Protein AF-A0A495U5F4-F1 (afdb_monomer)

Nearest PDB structures (foldseek):
  2r6a-assembly1_A  TM=2.080E-01  e=2.109E+00  Geobacillus stearothermophilus
  7t22-assembly1_F  TM=2.177E-01  e=7.478E+00  Escherichia coli K-12

Radius of gyration: 26.57 Å; Cα contacts (8 Å, |Δi|>4): 130; chains: 1; bounding box: 63×34×82 Å

Secondary structure (DSSP, 8-state):
-PPB---HHHHH-HHHHHHTHHHHHHHHHHHHTT--HHHHHHHHTTTTTTTB--TTHHHHHHHHHH-HHHHHHHHHHHHHS-IIIIIS-HHHHHHHHHHHHH-TTS-HHHHHHHHHHHHHHTTSS---SSSS------HHHHHHHHHHHT------

Structure (mmCIF, N/CA/C/O backbone):
data_AF-A0A495U5F4-F1
#
_entry.id   AF-A0A495U5F4-F1
#
loop_
_atom_site.group_PDB
_atom_site.id
_atom_site.type_symbol
_atom_site.label_atom_id
_atom_site.label_alt_id
_atom_site.label_comp_id
_atom_site.label_asym_id
_atom_site.label_entity_id
_atom_site.label_seq_id
_atom_site.pdbx_PDB_ins_code
_atom_site.Cartn_x
_atom_site.Cartn_y
_atom_site.Cartn_z
_atom_site.occupancy
_atom_site.B_iso_or_equiv
_atom_site.auth_seq_id
_atom_site.auth_comp_id
_atom_site.auth_asym_id
_atom_site.auth_atom_id
_atom_site.pdbx_PDB_model_num
ATOM 1 N N . MET A 1 1 ? 23.787 18.097 -8.296 1.00 54.66 1 MET A N 1
ATOM 2 C CA . MET A 1 1 ? 24.083 16.652 -8.328 1.00 54.66 1 MET A CA 1
ATOM 3 C C . MET A 1 1 ? 22.894 16.040 -9.029 1.00 54.66 1 MET A C 1
ATOM 5 O O . MET A 1 1 ? 21.794 16.212 -8.522 1.00 54.66 1 MET A O 1
ATOM 9 N N . ASP A 1 2 ? 23.091 15.519 -10.236 1.00 70.88 2 ASP A N 1
ATOM 10 C CA . ASP A 1 2 ? 21.988 14.983 -11.034 1.00 70.88 2 ASP A CA 1
ATOM 11 C C . ASP A 1 2 ? 21.586 13.632 -10.439 1.00 70.88 2 ASP A C 1
ATOM 13 O O . ASP A 1 2 ? 22.451 12.785 -10.199 1.00 70.88 2 ASP A O 1
ATOM 17 N N . LEU A 1 3 ? 20.314 13.478 -10.080 1.00 77.62 3 LEU A N 1
ATOM 18 C CA . LEU A 1 3 ? 19.808 12.221 -9.532 1.00 77.62 3 LEU A CA 1
ATOM 19 C C . LEU A 1 3 ? 19.477 11.304 -10.704 1.00 77.62 3 LEU A C 1
ATOM 21 O O . LEU A 1 3 ? 18.868 11.743 -11.678 1.00 77.62 3 LEU A O 1
ATOM 25 N N . THR A 1 4 ? 19.834 10.026 -10.600 1.00 86.06 4 THR A N 1
ATOM 26 C CA . THR A 1 4 ? 19.375 9.020 -11.561 1.00 86.06 4 THR A CA 1
ATOM 27 C C . THR A 1 4 ? 17.846 9.004 -11.569 1.00 86.06 4 THR A C 1
ATOM 29 O O . THR A 1 4 ? 17.223 9.084 -10.509 1.00 86.06 4 THR A O 1
ATOM 32 N N . ALA A 1 5 ? 17.239 8.928 -12.750 1.00 87.75 5 ALA A N 1
ATOM 33 C CA . ALA A 1 5 ? 15.798 8.803 -12.926 1.00 87.75 5 ALA A CA 1
ATOM 34 C C . ALA A 1 5 ? 15.494 7.471 -13.614 1.00 87.75 5 ALA A C 1
ATOM 36 O O . ALA A 1 5 ? 16.215 7.074 -14.527 1.00 87.75 5 ALA A O 1
ATOM 37 N N . TYR A 1 6 ? 14.448 6.788 -13.152 1.00 92.81 6 TYR A N 1
ATOM 38 C CA . TYR A 1 6 ? 13.883 5.652 -13.873 1.00 92.81 6 TYR A CA 1
ATOM 39 C C . TYR A 1 6 ? 12.834 6.125 -14.862 1.00 92.81 6 TYR A C 1
ATOM 41 O O . TYR A 1 6 ? 12.144 7.120 -14.616 1.00 92.81 6 TYR A O 1
ATOM 49 N N . GLU A 1 7 ? 12.687 5.376 -15.949 1.00 95.06 7 GLU A N 1
ATOM 50 C CA . GLU A 1 7 ? 11.759 5.713 -17.013 1.00 95.06 7 GLU A CA 1
ATOM 51 C C . GLU A 1 7 ? 10.482 4.859 -16.922 1.00 95.06 7 GLU A C 1
ATOM 53 O O . GLU A 1 7 ? 10.553 3.630 -16.832 1.00 95.06 7 GLU A O 1
ATOM 58 N N . PRO A 1 8 ? 9.277 5.461 -16.989 1.00 96.62 8 PRO A N 1
ATOM 59 C CA . PRO A 1 8 ? 8.024 4.713 -16.886 1.00 96.62 8 PRO A CA 1
ATOM 60 C C . PRO A 1 8 ? 7.857 3.606 -17.931 1.00 96.62 8 PRO A C 1
ATOM 62 O O . PRO A 1 8 ? 7.201 2.606 -17.654 1.00 96.62 8 PRO A O 1
ATOM 65 N N . PHE A 1 9 ? 8.441 3.738 -19.125 1.00 96.75 9 PHE A N 1
ATOM 66 C CA . PHE A 1 9 ? 8.307 2.695 -20.145 1.00 96.75 9 PHE A CA 1
ATOM 67 C C . PHE A 1 9 ? 8.978 1.377 -19.719 1.00 96.75 9 PHE A C 1
ATOM 69 O O . PHE A 1 9 ? 8.435 0.316 -20.014 1.00 96.75 9 PHE A O 1
ATOM 76 N N . GLU A 1 10 ? 10.092 1.432 -18.976 1.00 95.88 10 GLU A N 1
ATOM 77 C CA . GLU A 1 10 ? 10.773 0.246 -18.436 1.00 95.88 10 GLU A CA 1
ATOM 78 C C . GLU A 1 10 ? 9.865 -0.471 -17.431 1.00 95.88 10 GLU A C 1
ATOM 80 O O . GLU A 1 10 ? 9.724 -1.691 -17.438 1.00 95.88 10 GLU A O 1
ATOM 85 N N . PHE A 1 11 ? 9.148 0.300 -16.612 1.00 97.19 11 PHE A N 1
ATOM 86 C CA . PHE A 1 11 ? 8.226 -0.235 -15.612 1.00 97.19 11 PHE A CA 1
ATOM 87 C C . PHE A 1 11 ? 6.983 -0.885 -16.224 1.00 97.19 11 PHE A C 1
ATOM 89 O O . PHE A 1 11 ? 6.347 -1.708 -15.565 1.00 97.19 11 PHE A O 1
ATOM 96 N N . ALA A 1 12 ? 6.638 -0.557 -17.471 1.00 97.00 12 ALA A N 1
ATOM 97 C CA . ALA A 1 12 ? 5.555 -1.193 -18.217 1.00 97.00 12 ALA A CA 1
ATOM 98 C C . ALA A 1 12 ? 6.002 -2.457 -18.982 1.00 97.00 12 ALA A C 1
ATOM 100 O O . ALA A 1 12 ? 5.142 -3.207 -19.453 1.00 97.00 12 ALA A O 1
ATOM 101 N N . ASP A 1 13 ? 7.310 -2.706 -19.091 1.00 97.19 13 ASP A N 1
ATOM 102 C CA . ASP A 1 13 ? 7.874 -3.826 -19.840 1.00 97.19 13 ASP A CA 1
ATOM 103 C C . ASP A 1 13 ? 7.940 -5.119 -19.007 1.00 97.19 13 ASP A C 1
ATOM 105 O O . ASP A 1 13 ? 8.433 -5.167 -17.875 1.00 97.19 13 ASP A O 1
ATOM 109 N N . ALA A 1 14 ? 7.428 -6.205 -19.581 1.00 94.81 14 ALA A N 1
ATOM 110 C CA . ALA A 1 14 ? 7.389 -7.505 -18.931 1.00 94.81 14 ALA A CA 1
ATOM 111 C C . ALA A 1 14 ? 8.784 -8.135 -18.801 1.00 94.81 14 ALA A C 1
ATOM 113 O O . ALA A 1 14 ? 9.019 -8.861 -17.834 1.00 94.81 14 ALA A O 1
ATOM 114 N N . GLU A 1 15 ? 9.698 -7.881 -19.743 1.00 96.25 15 GLU A N 1
ATOM 115 C CA . GLU A 1 15 ? 11.064 -8.416 -19.676 1.00 96.25 15 GLU A CA 1
ATOM 116 C C . GLU A 1 15 ? 11.857 -7.734 -18.564 1.00 96.25 15 GLU A C 1
ATOM 118 O O . GLU A 1 15 ? 12.460 -8.413 -17.728 1.00 96.25 15 GLU A O 1
ATOM 123 N N . TYR A 1 16 ? 11.766 -6.405 -18.477 1.00 95.69 16 TYR A N 1
ATOM 124 C CA . TYR A 1 16 ? 12.316 -5.642 -17.360 1.00 95.69 16 TYR A CA 1
ATOM 125 C C . TYR A 1 16 ? 11.798 -6.154 -16.006 1.00 95.69 16 TYR A C 1
ATOM 127 O O . TYR A 1 16 ? 12.577 -6.419 -15.088 1.00 95.69 16 TYR A O 1
ATOM 135 N N . ALA A 1 17 ? 10.489 -6.404 -15.891 1.00 95.94 17 ALA A N 1
ATOM 136 C CA . ALA A 1 17 ? 9.916 -6.952 -14.664 1.00 95.94 17 ALA A CA 1
ATOM 137 C C . ALA A 1 17 ? 10.415 -8.361 -14.319 1.00 95.94 17 ALA A C 1
ATOM 139 O O . ALA A 1 17 ? 10.525 -8.689 -13.141 1.00 95.94 17 ALA A O 1
ATOM 140 N N . GLN A 1 18 ? 10.757 -9.194 -15.304 1.00 93.94 18 GLN A N 1
ATOM 141 C CA . GLN A 1 18 ? 11.369 -10.500 -15.041 1.00 93.94 18 GLN A CA 1
ATOM 142 C C . GLN A 1 18 ? 12.818 -10.382 -14.556 1.00 93.94 18 GLN A C 1
ATOM 144 O O . GLN A 1 18 ? 13.244 -11.172 -13.716 1.00 93.94 18 GLN A O 1
ATOM 149 N N . GLN A 1 19 ? 13.569 -9.395 -15.044 1.00 96.06 19 GLN A N 1
ATOM 150 C CA . GLN A 1 19 ? 14.938 -9.143 -14.584 1.00 96.06 19 GLN A CA 1
ATOM 151 C C . GLN A 1 19 ? 14.956 -8.595 -13.151 1.00 96.06 19 GLN A C 1
ATOM 153 O O . GLN A 1 19 ? 15.744 -9.043 -12.320 1.00 96.06 19 GLN A O 1
ATOM 158 N N . PHE A 1 20 ? 14.035 -7.681 -12.838 1.00 95.56 20 PHE A N 1
ATOM 159 C CA . PHE A 1 20 ? 13.905 -7.037 -11.526 1.00 95.56 20 PHE A CA 1
ATOM 160 C C . PHE A 1 20 ? 12.759 -7.618 -10.692 1.00 95.56 20 PHE A C 1
ATOM 162 O O . PHE A 1 20 ? 12.153 -6.932 -9.863 1.00 95.56 20 PHE A O 1
ATOM 169 N N . HIS A 1 21 ? 12.479 -8.906 -10.887 1.00 95.81 21 HIS A N 1
ATOM 170 C CA . HIS A 1 21 ? 11.328 -9.595 -10.316 1.00 95.81 21 HIS A CA 1
ATOM 171 C C . HIS A 1 21 ? 11.172 -9.433 -8.789 1.00 95.81 21 HIS A C 1
ATOM 173 O O . HIS A 1 21 ? 10.034 -9.251 -8.355 1.00 95.81 21 HIS A O 1
ATOM 179 N N . PRO A 1 22 ? 12.241 -9.374 -7.957 1.00 97.56 22 PRO A N 1
ATOM 180 C CA . PRO A 1 22 ? 12.078 -9.164 -6.518 1.00 97.56 22 PRO A CA 1
ATOM 181 C C . PRO A 1 22 ? 11.461 -7.801 -6.173 1.00 97.56 22 PRO A C 1
ATOM 183 O O . PRO A 1 22 ? 10.650 -7.713 -5.253 1.00 97.56 22 PRO A O 1
ATOM 186 N N . CYS A 1 23 ? 11.794 -6.749 -6.930 1.00 97.50 23 CYS A N 1
ATOM 187 C CA . CYS A 1 23 ? 11.249 -5.404 -6.717 1.00 97.50 23 CYS A CA 1
ATOM 188 C C . CYS A 1 23 ? 9.772 -5.354 -7.124 1.00 97.50 23 CYS A C 1
ATOM 190 O O . CYS A 1 23 ? 8.935 -4.823 -6.397 1.00 97.50 23 CYS A O 1
ATOM 192 N N . PHE A 1 24 ? 9.418 -5.973 -8.253 1.00 98.12 24 PHE A N 1
ATOM 193 C CA . PHE A 1 24 ? 8.024 -6.053 -8.696 1.00 98.12 24 PHE A CA 1
ATOM 194 C C . PHE A 1 24 ? 7.165 -6.943 -7.789 1.00 98.12 24 PHE A C 1
ATOM 196 O O . PHE A 1 24 ? 6.013 -6.606 -7.522 1.00 98.12 24 PHE A O 1
ATOM 203 N N . ASP A 1 25 ? 7.709 -8.041 -7.264 1.00 98.00 25 ASP A N 1
ATOM 204 C CA . ASP A 1 25 ? 7.013 -8.886 -6.291 1.00 98.00 25 ASP A CA 1
ATOM 205 C C . ASP A 1 25 ? 6.785 -8.124 -4.968 1.00 98.00 25 ASP A C 1
ATOM 207 O O . ASP A 1 25 ? 5.676 -8.144 -4.426 1.00 98.00 25 ASP A O 1
ATOM 211 N N . ALA A 1 26 ? 7.779 -7.365 -4.485 1.00 98.12 26 ALA A N 1
ATOM 212 C CA . ALA A 1 26 ? 7.623 -6.490 -3.319 1.00 98.12 26 ALA A CA 1
ATOM 213 C C . ALA A 1 26 ? 6.583 -5.382 -3.559 1.00 98.12 26 ALA A C 1
ATOM 215 O O . ALA A 1 26 ? 5.742 -5.112 -2.697 1.00 98.12 26 ALA A O 1
ATOM 216 N N . TYR A 1 27 ? 6.589 -4.783 -4.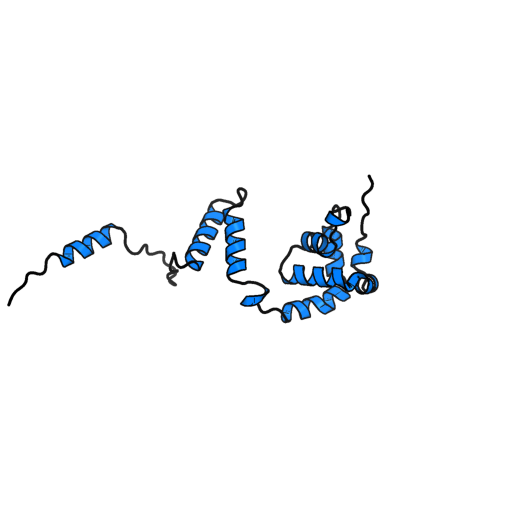750 1.00 98.31 27 TYR A N 1
ATOM 217 C CA . TYR A 1 27 ? 5.591 -3.804 -5.167 1.00 98.31 27 TYR A CA 1
ATOM 218 C C . TYR A 1 27 ? 4.174 -4.388 -5.118 1.00 98.31 27 TYR A C 1
ATOM 220 O O . TYR A 1 27 ? 3.283 -3.787 -4.513 1.00 98.31 27 TYR A O 1
ATOM 228 N N . ILE A 1 28 ? 3.966 -5.581 -5.687 1.00 98.06 28 ILE A N 1
ATOM 229 C CA . ILE A 1 28 ? 2.680 -6.294 -5.648 1.00 98.06 28 ILE A CA 1
ATOM 230 C C . ILE A 1 28 ? 2.234 -6.515 -4.201 1.00 98.06 28 ILE A C 1
ATOM 232 O O . ILE A 1 28 ? 1.090 -6.216 -3.868 1.00 98.06 28 ILE A O 1
ATOM 236 N N . GLU A 1 29 ? 3.122 -6.980 -3.325 1.00 97.38 29 GLU A N 1
ATOM 237 C CA . GLU A 1 29 ? 2.810 -7.216 -1.911 1.00 97.38 29 GLU A CA 1
ATOM 238 C C . GLU A 1 29 ? 2.372 -5.940 -1.177 1.00 97.38 29 GLU A C 1
ATOM 240 O O . GLU A 1 29 ? 1.385 -5.945 -0.435 1.00 97.38 29 GLU A O 1
ATOM 245 N N . LEU A 1 30 ? 3.061 -4.819 -1.401 1.00 97.31 30 LEU A N 1
ATOM 246 C CA . LEU A 1 30 ? 2.680 -3.525 -0.826 1.00 97.31 30 LEU A CA 1
ATOM 247 C C . LEU A 1 30 ? 1.327 -3.046 -1.363 1.00 97.31 30 LEU A C 1
ATOM 249 O O . LEU A 1 30 ? 0.484 -2.561 -0.601 1.00 97.31 30 LEU A O 1
ATOM 253 N N . ARG A 1 31 ? 1.086 -3.235 -2.660 1.00 96.88 31 ARG A N 1
ATOM 254 C CA . ARG A 1 31 ? -0.174 -2.877 -3.315 1.00 96.88 31 ARG A CA 1
ATOM 255 C C . ARG A 1 31 ? -1.346 -3.726 -2.844 1.00 96.88 31 ARG A C 1
ATOM 257 O O . ARG A 1 31 ? -2.406 -3.169 -2.571 1.00 96.88 31 ARG A O 1
ATOM 264 N N . VAL A 1 32 ? -1.156 -5.031 -2.669 1.00 95.69 32 VAL A N 1
ATOM 265 C CA . VAL A 1 32 ? -2.154 -5.946 -2.089 1.00 95.69 32 VAL A CA 1
ATOM 266 C C . VAL A 1 32 ? -2.495 -5.536 -0.657 1.00 95.69 32 VAL A C 1
ATOM 268 O O . VAL A 1 32 ? -3.654 -5.568 -0.255 1.00 95.69 32 VAL A O 1
ATOM 271 N N . LYS A 1 33 ? -1.511 -5.039 0.100 1.00 91.94 33 LYS A N 1
ATOM 272 C CA . LYS A 1 33 ? -1.738 -4.451 1.427 1.00 91.94 33 LYS A CA 1
ATOM 273 C C . LYS A 1 33 ? -2.425 -3.081 1.377 1.00 91.94 33 LYS A C 1
ATOM 275 O O . LYS A 1 33 ? -2.665 -2.520 2.444 1.00 91.94 33 LYS A O 1
ATOM 280 N N . GLY A 1 34 ? -2.745 -2.534 0.207 1.00 90.94 34 GLY A N 1
ATOM 281 C CA . GLY A 1 34 ? -3.443 -1.258 0.048 1.00 90.94 34 GLY A CA 1
ATOM 282 C C . GLY A 1 34 ? -2.544 -0.023 0.131 1.00 90.94 34 GLY A C 1
ATOM 283 O O . GLY A 1 34 ? -3.048 1.072 0.374 1.00 90.94 34 GLY A O 1
ATOM 284 N N . MET A 1 35 ? -1.225 -0.167 -0.028 1.00 94.94 35 MET A N 1
ATOM 285 C CA . MET A 1 35 ? -0.325 0.987 -0.106 1.00 94.94 35 MET A CA 1
ATOM 286 C C . MET A 1 35 ? -0.588 1.797 -1.395 1.00 94.94 35 MET A C 1
ATOM 288 O O . MET A 1 35 ? -0.804 1.190 -2.449 1.00 94.94 35 MET A O 1
ATOM 292 N N . PRO A 1 36 ? -0.565 3.147 -1.345 1.00 95.44 36 PRO A N 1
ATOM 293 C CA . PRO A 1 36 ? -0.611 3.993 -2.539 1.00 95.44 36 PRO A CA 1
ATOM 294 C C . PRO A 1 36 ? 0.497 3.657 -3.541 1.00 95.44 36 PRO A C 1
ATOM 296 O O . PRO A 1 36 ? 1.564 3.182 -3.156 1.00 95.44 36 PRO A O 1
ATOM 299 N N . ARG A 1 37 ? 0.237 3.873 -4.834 1.00 95.62 37 ARG A N 1
ATOM 300 C CA . ARG A 1 37 ? 1.101 3.382 -5.923 1.00 95.62 37 ARG A CA 1
ATOM 301 C C . ARG A 1 37 ? 2.500 3.977 -5.888 1.00 95.62 37 ARG A C 1
ATOM 303 O O . ARG A 1 37 ? 3.474 3.244 -5.994 1.00 95.62 37 ARG A O 1
ATOM 310 N N . ASP A 1 38 ? 2.551 5.292 -5.757 1.00 96.62 38 ASP A N 1
ATOM 311 C CA . ASP A 1 38 ? 3.755 6.101 -5.638 1.00 96.62 38 ASP A CA 1
ATOM 312 C C . ASP A 1 38 ? 4.594 5.631 -4.447 1.00 96.62 38 ASP A C 1
ATOM 314 O O . ASP A 1 38 ? 5.758 5.278 -4.617 1.00 96.62 38 ASP A O 1
ATOM 318 N N . LEU A 1 39 ? 3.980 5.498 -3.268 1.00 97.75 39 LEU A N 1
ATOM 319 C CA . LEU A 1 39 ? 4.669 5.015 -2.070 1.00 97.75 39 LEU A CA 1
ATOM 320 C C . LEU A 1 39 ? 5.148 3.566 -2.216 1.00 97.75 39 LEU A C 1
ATOM 322 O O . LEU A 1 39 ? 6.257 3.244 -1.802 1.00 97.75 39 LEU A O 1
ATOM 326 N N . ALA A 1 40 ? 4.343 2.701 -2.837 1.00 98.19 40 ALA A N 1
ATOM 327 C CA . ALA A 1 40 ? 4.710 1.311 -3.072 1.00 98.19 40 ALA A CA 1
ATOM 328 C C . ALA A 1 40 ? 5.903 1.187 -4.028 1.00 98.19 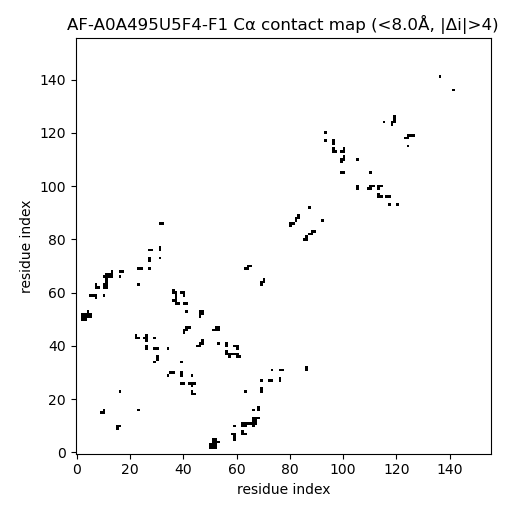40 ALA A C 1
ATOM 330 O O . ALA A 1 40 ? 6.765 0.347 -3.791 1.00 98.19 40 ALA A O 1
ATOM 331 N N . VAL A 1 41 ? 5.983 2.010 -5.083 1.00 97.75 41 VAL A N 1
ATOM 332 C CA . VAL A 1 41 ? 7.163 2.042 -5.964 1.00 97.75 41 VAL A CA 1
ATOM 333 C C . VAL A 1 41 ? 8.381 2.566 -5.216 1.00 97.75 41 VAL A C 1
ATOM 335 O O . VAL A 1 41 ? 9.439 1.947 -5.286 1.00 97.75 41 VAL A O 1
ATOM 338 N N . ILE A 1 42 ? 8.232 3.676 -4.488 1.00 97.81 42 ILE A N 1
ATOM 339 C CA . ILE A 1 42 ? 9.328 4.283 -3.724 1.00 97.81 42 ILE A CA 1
ATOM 340 C C . ILE A 1 42 ? 9.955 3.265 -2.770 1.00 97.81 42 ILE A C 1
ATOM 342 O O . ILE A 1 42 ? 11.180 3.161 -2.713 1.00 97.81 42 ILE A O 1
ATOM 346 N N . GLU A 1 43 ? 9.118 2.513 -2.056 1.00 98.00 43 GLU A N 1
ATOM 347 C CA . GLU A 1 43 ? 9.557 1.519 -1.081 1.00 98.00 43 GLU A CA 1
ATOM 348 C C . GLU A 1 43 ? 10.113 0.259 -1.758 1.00 98.00 43 GLU A C 1
ATOM 350 O O . GLU A 1 43 ? 11.227 -0.158 -1.456 1.00 98.00 43 GLU A O 1
ATOM 355 N N . ALA A 1 44 ? 9.382 -0.334 -2.710 1.00 97.88 44 ALA A N 1
ATOM 356 C CA . ALA A 1 44 ? 9.768 -1.606 -3.327 1.00 97.88 44 ALA A CA 1
ATOM 357 C C . ALA A 1 44 ? 11.052 -1.524 -4.164 1.00 97.88 44 ALA A C 1
ATOM 359 O O . ALA A 1 44 ? 11.789 -2.504 -4.247 1.00 97.88 44 ALA A O 1
ATOM 360 N N . PHE A 1 45 ? 11.314 -0.368 -4.778 1.00 96.81 45 PHE A N 1
ATOM 361 C CA . PHE A 1 45 ? 12.529 -0.100 -5.556 1.00 96.81 45 PHE A CA 1
ATOM 362 C C . PHE A 1 45 ? 13.560 0.711 -4.760 1.00 96.81 45 PHE A C 1
ATOM 364 O O . PHE A 1 45 ? 14.591 1.103 -5.303 1.00 96.81 45 PHE A O 1
ATOM 371 N N . GLU A 1 46 ? 13.284 0.978 -3.479 1.00 96.31 46 GLU A N 1
ATOM 372 C CA . GLU A 1 46 ? 14.170 1.674 -2.544 1.00 96.31 46 GLU A CA 1
ATOM 373 C C . GLU A 1 46 ? 14.706 3.015 -3.083 1.00 96.31 46 GLU A C 1
ATOM 375 O O . GLU A 1 46 ? 15.865 3.383 -2.855 1.00 96.31 46 GLU A O 1
ATOM 380 N N . LEU A 1 47 ? 13.854 3.771 -3.789 1.00 95.62 47 LEU A N 1
ATOM 381 C CA . LEU A 1 47 ? 14.254 4.957 -4.557 1.00 95.62 47 LEU A CA 1
ATOM 382 C C . LEU A 1 47 ? 14.984 5.995 -3.692 1.00 95.62 47 LEU A C 1
ATOM 384 O O . LEU A 1 47 ? 15.975 6.583 -4.121 1.00 95.62 47 LEU A O 1
ATOM 388 N N . ILE A 1 48 ? 14.556 6.168 -2.437 1.00 95.31 48 ILE A N 1
ATOM 389 C CA . ILE A 1 48 ? 15.208 7.075 -1.479 1.00 95.31 48 ILE A CA 1
ATOM 390 C C . ILE A 1 48 ? 16.616 6.580 -1.120 1.00 95.31 48 ILE A C 1
ATOM 392 O O . ILE A 1 48 ? 17.575 7.352 -1.171 1.00 95.31 48 ILE A O 1
ATOM 396 N N . ARG A 1 49 ? 16.760 5.292 -0.774 1.00 95.38 49 ARG A N 1
ATOM 397 C CA . ARG A 1 49 ? 18.046 4.688 -0.382 1.00 95.38 49 ARG A CA 1
ATOM 398 C C . ARG A 1 49 ? 19.057 4.760 -1.525 1.00 95.38 49 ARG A C 1
ATOM 400 O O . ARG A 1 49 ? 20.237 5.018 -1.290 1.00 95.38 49 ARG A O 1
ATOM 407 N N . LEU A 1 50 ? 18.578 4.552 -2.749 1.00 94.31 50 LEU A N 1
ATOM 408 C CA . LEU A 1 50 ? 19.372 4.566 -3.973 1.00 94.31 50 LEU A CA 1
ATOM 409 C C . LEU A 1 50 ? 19.583 5.967 -4.559 1.00 94.31 50 LEU A C 1
ATOM 411 O O . LEU A 1 50 ? 20.274 6.095 -5.566 1.00 94.31 50 LEU A O 1
ATOM 415 N N . LYS A 1 51 ? 19.053 7.019 -3.919 1.00 95.06 51 LYS A N 1
ATOM 416 C CA . LYS A 1 51 ? 19.144 8.410 -4.396 1.00 95.06 51 LYS A CA 1
ATOM 417 C C . LYS A 1 51 ? 18.604 8.570 -5.825 1.00 95.06 51 LYS A C 1
ATOM 419 O O . LYS A 1 51 ? 19.161 9.319 -6.626 1.00 95.06 51 LYS A O 1
ATOM 424 N N . VAL A 1 52 ? 17.522 7.865 -6.136 1.00 94.88 52 VAL A N 1
ATOM 425 C CA . VAL A 1 52 ? 16.773 8.019 -7.384 1.00 94.88 52 VAL A CA 1
ATOM 426 C C . VAL A 1 52 ? 15.802 9.187 -7.229 1.00 94.88 52 VAL A C 1
ATOM 428 O O . VAL A 1 52 ? 15.255 9.431 -6.151 1.00 94.88 52 VAL A O 1
ATOM 431 N N . SER A 1 53 ? 15.607 9.942 -8.304 1.00 94.50 53 SER A N 1
ATOM 432 C CA . SER A 1 53 ? 14.655 11.046 -8.326 1.00 94.50 53 SER A CA 1
ATOM 433 C C . SER A 1 53 ? 13.224 10.549 -8.093 1.00 94.50 53 SER A C 1
ATOM 435 O O . SER A 1 53 ? 12.786 9.593 -8.722 1.00 94.50 53 SER A O 1
ATOM 437 N N . LEU A 1 54 ? 12.473 11.229 -7.220 1.00 96.12 54 LEU A N 1
ATOM 438 C CA . LEU A 1 54 ? 11.082 10.874 -6.895 1.00 96.12 54 LEU A CA 1
ATOM 439 C C . LEU A 1 54 ? 10.047 11.637 -7.736 1.00 96.12 54 LEU A C 1
ATOM 441 O O . LEU A 1 54 ? 8.848 11.458 -7.542 1.00 96.12 54 LEU A O 1
ATOM 445 N N . HIS A 1 55 ? 10.501 12.519 -8.632 1.00 95.50 55 HIS A N 1
ATOM 446 C CA . HIS A 1 55 ? 9.641 13.456 -9.363 1.00 95.50 55 HIS A CA 1
ATOM 447 C C . HIS A 1 55 ? 8.546 12.775 -10.196 1.00 95.50 55 HIS A C 1
ATOM 449 O O . HIS A 1 55 ? 7.488 13.368 -10.371 1.00 95.50 55 HIS A O 1
ATOM 455 N N . ASN A 1 56 ? 8.801 11.554 -10.675 1.00 95.94 56 ASN A N 1
ATOM 456 C CA . ASN A 1 56 ? 7.902 10.773 -11.520 1.00 95.94 56 ASN A CA 1
ATOM 457 C C . ASN A 1 56 ? 7.416 9.469 -10.850 1.00 95.94 56 ASN A C 1
ATOM 459 O O . ASN A 1 56 ? 7.030 8.515 -11.527 1.00 95.94 56 ASN A O 1
ATOM 463 N N . ALA A 1 57 ? 7.462 9.379 -9.514 1.00 96.69 57 ALA A N 1
ATOM 464 C CA . ALA A 1 57 ? 7.088 8.158 -8.788 1.00 96.69 57 ALA A CA 1
ATOM 465 C C . ALA A 1 57 ? 5.632 7.723 -9.049 1.00 96.69 57 ALA A C 1
ATOM 467 O O . ALA A 1 57 ? 5.312 6.531 -9.024 1.00 96.69 57 ALA A O 1
ATOM 468 N N . GLU A 1 58 ? 4.748 8.683 -9.324 1.00 96.38 58 GLU A N 1
ATOM 469 C CA . GLU A 1 58 ? 3.348 8.426 -9.654 1.00 96.38 58 GLU A CA 1
ATOM 470 C C . GLU A 1 58 ? 3.214 7.734 -11.019 1.00 96.38 58 GLU A C 1
ATOM 472 O O . GLU A 1 58 ? 2.518 6.722 -11.143 1.00 96.38 58 GLU A O 1
ATOM 477 N N . GLU A 1 59 ? 3.940 8.223 -12.024 1.00 97.81 59 GLU A N 1
ATOM 478 C CA . GLU A 1 59 ? 4.014 7.662 -13.369 1.00 97.81 59 GLU A CA 1
ATOM 479 C C . GLU A 1 59 ? 4.648 6.270 -13.365 1.00 97.81 59 GLU A C 1
ATOM 481 O O . GLU A 1 59 ? 4.106 5.360 -13.996 1.00 97.81 59 GLU A O 1
ATOM 486 N N . LEU A 1 60 ? 5.729 6.072 -12.602 1.00 97.88 60 LEU A N 1
ATOM 487 C CA . LEU A 1 60 ? 6.341 4.753 -12.400 1.00 97.88 60 LEU A CA 1
ATOM 488 C C . LEU A 1 60 ? 5.329 3.765 -11.802 1.00 97.88 60 LEU A C 1
ATOM 490 O O . LEU A 1 60 ? 5.192 2.636 -12.275 1.00 97.88 60 LEU A O 1
ATOM 494 N N . GLY A 1 61 ? 4.560 4.199 -10.798 1.00 97.44 61 GLY A N 1
ATOM 495 C CA . GLY A 1 61 ? 3.513 3.384 -10.183 1.00 97.44 61 GLY A CA 1
ATOM 496 C C . GLY A 1 61 ? 2.373 3.037 -11.137 1.00 97.44 61 GLY A C 1
ATOM 497 O O . GLY A 1 61 ? 1.883 1.909 -11.117 1.00 97.44 61 GLY A O 1
ATOM 498 N N . ARG A 1 62 ? 1.953 3.969 -11.998 1.00 97.69 62 ARG A N 1
ATOM 499 C CA . ARG A 1 62 ? 0.956 3.691 -13.046 1.00 97.69 62 ARG A CA 1
ATOM 500 C C . ARG A 1 62 ? 1.493 2.729 -14.102 1.00 97.69 62 ARG A C 1
ATOM 502 O O . ARG A 1 62 ? 0.764 1.839 -14.533 1.00 97.69 62 ARG A O 1
ATOM 509 N N . ALA A 1 63 ? 2.750 2.887 -14.505 1.00 97.88 63 ALA A N 1
ATOM 510 C CA . ALA A 1 63 ? 3.390 1.996 -15.462 1.00 97.88 63 ALA A CA 1
ATOM 511 C C . ALA A 1 63 ? 3.517 0.566 -14.918 1.00 97.88 63 ALA A C 1
ATOM 513 O O . ALA A 1 63 ? 3.146 -0.378 -15.616 1.00 97.88 63 ALA A O 1
ATOM 514 N N . ALA A 1 64 ? 3.923 0.412 -13.653 1.00 97.69 64 ALA A N 1
ATOM 515 C CA . ALA A 1 64 ? 3.972 -0.885 -12.982 1.00 97.69 64 ALA A CA 1
ATOM 516 C C . ALA A 1 64 ? 2.598 -1.577 -12.952 1.00 97.69 64 ALA A C 1
ATOM 518 O O . ALA A 1 64 ? 2.509 -2.770 -13.225 1.00 97.69 64 ALA A O 1
ATOM 519 N N . ASP A 1 65 ? 1.509 -0.840 -12.707 1.00 96.69 65 ASP A N 1
ATOM 520 C CA . ASP A 1 65 ? 0.144 -1.389 -12.783 1.00 96.69 65 ASP A CA 1
ATOM 521 C C . ASP A 1 65 ? -0.252 -1.846 -14.188 1.00 96.69 65 ASP A C 1
ATOM 523 O O . ASP A 1 65 ? -1.066 -2.758 -14.351 1.00 96.69 65 ASP A O 1
ATOM 527 N N . CYS A 1 66 ? 0.305 -1.211 -15.218 1.00 96.38 66 CYS A N 1
ATOM 528 C CA . CYS A 1 66 ? 0.080 -1.592 -16.604 1.00 96.38 66 CYS A CA 1
ATOM 529 C C . CYS A 1 66 ? 0.895 -2.821 -17.028 1.00 96.38 66 CYS A C 1
ATOM 531 O O . CYS A 1 66 ? 0.499 -3.470 -18.004 1.00 96.38 66 CYS A O 1
ATOM 533 N N . ASN A 1 67 ? 1.953 -3.161 -16.287 1.00 97.94 67 ASN A N 1
ATOM 534 C CA . ASN A 1 67 ? 2.889 -4.227 -16.612 1.00 97.94 67 ASN A CA 1
ATOM 535 C C . ASN A 1 67 ? 2.206 -5.613 -16.656 1.00 97.94 67 ASN A C 1
ATOM 537 O O . ASN A 1 67 ? 1.547 -6.010 -15.684 1.00 97.94 67 ASN A O 1
ATOM 541 N N . PRO A 1 68 ? 2.374 -6.398 -17.740 1.00 97.31 68 PRO A N 1
ATOM 542 C CA . PRO A 1 68 ? 1.807 -7.744 -17.844 1.00 97.31 68 PRO A CA 1
ATOM 543 C C . PRO A 1 68 ? 2.223 -8.691 -16.709 1.00 97.31 68 PRO A C 1
ATOM 545 O O . PRO A 1 68 ? 1.396 -9.473 -16.235 1.00 97.31 68 PRO A O 1
ATOM 548 N N . TYR A 1 69 ? 3.472 -8.602 -16.238 1.00 96.94 69 TYR A N 1
ATOM 549 C CA . TYR A 1 69 ? 3.983 -9.396 -15.118 1.00 96.94 69 TYR A CA 1
ATOM 550 C C . TYR A 1 69 ? 3.191 -9.121 -13.835 1.00 96.94 69 TYR A C 1
ATOM 552 O O . TYR A 1 69 ? 2.756 -10.053 -13.153 1.00 96.94 69 TYR A O 1
ATOM 560 N N . VAL A 1 70 ? 2.966 -7.839 -13.532 1.00 97.31 70 VAL A N 1
ATOM 561 C CA . VAL A 1 70 ? 2.244 -7.393 -12.335 1.00 97.31 70 VAL A CA 1
ATOM 562 C C . VAL A 1 70 ? 0.785 -7.811 -12.417 1.00 97.31 70 VAL A C 1
ATOM 564 O O . VAL A 1 70 ? 0.293 -8.476 -11.507 1.00 97.31 70 VAL A O 1
ATOM 567 N N . LYS A 1 71 ? 0.109 -7.522 -13.536 1.00 96.31 71 LYS A N 1
ATOM 568 C CA . LYS A 1 71 ? -1.301 -7.889 -13.749 1.00 96.31 71 LYS A CA 1
ATOM 569 C C . LYS A 1 71 ? -1.553 -9.383 -13.575 1.00 96.31 71 LYS A C 1
ATOM 571 O O . LYS A 1 71 ? -2.504 -9.773 -12.904 1.00 96.31 71 LYS A O 1
ATOM 576 N N . ALA A 1 72 ? -0.694 -10.226 -14.148 1.00 95.19 72 ALA A N 1
ATOM 577 C CA . ALA A 1 72 ? -0.861 -11.678 -14.099 1.00 95.19 72 ALA A CA 1
ATOM 578 C C . ALA A 1 72 ? -0.713 -12.267 -12.683 1.00 95.19 72 ALA A C 1
ATOM 580 O O . ALA A 1 72 ? -1.188 -13.379 -12.420 1.00 95.19 72 ALA A O 1
ATOM 581 N N . ARG A 1 73 ? -0.029 -11.553 -11.782 1.00 95.75 73 ARG A N 1
ATOM 582 C CA . ARG A 1 73 ? 0.288 -12.012 -10.424 1.00 95.75 73 ARG A CA 1
ATOM 583 C C . ARG A 1 73 ? -0.557 -11.343 -9.351 1.00 95.75 73 ARG A C 1
ATOM 585 O O . ARG A 1 73 ? -0.899 -12.014 -8.384 1.00 95.75 73 ARG A O 1
ATOM 592 N N . PHE A 1 74 ? -0.919 -10.075 -9.526 1.00 95.81 74 PHE A N 1
ATOM 593 C CA . PHE A 1 74 ? -1.591 -9.270 -8.510 1.00 95.81 74 PHE A CA 1
ATOM 594 C C . PHE A 1 74 ? -2.844 -9.952 -7.951 1.00 95.81 74 PHE A C 1
ATOM 596 O O . PHE A 1 74 ? -2.923 -10.185 -6.749 1.00 95.81 74 PHE A O 1
ATOM 603 N N . GLU A 1 75 ? -3.765 -10.371 -8.822 1.00 92.19 75 GLU A N 1
ATOM 604 C CA . GLU A 1 75 ? -5.006 -11.044 -8.410 1.00 92.19 75 GLU A CA 1
ATOM 605 C C . GLU A 1 75 ? -4.746 -12.368 -7.683 1.00 92.19 75 GLU A C 1
ATOM 607 O O . GLU A 1 75 ? -5.433 -12.703 -6.722 1.00 92.19 75 GLU A O 1
ATOM 612 N N . LYS A 1 76 ? -3.713 -13.116 -8.094 1.00 94.31 76 LYS A N 1
ATOM 613 C CA . LYS A 1 76 ? -3.342 -14.377 -7.436 1.00 94.31 76 LYS A CA 1
ATOM 614 C C . LYS A 1 76 ? -2.810 -14.130 -6.030 1.00 94.31 76 LYS A C 1
ATOM 616 O O . LYS A 1 76 ? -3.181 -14.845 -5.105 1.00 94.31 76 LYS A O 1
ATOM 621 N N . VAL A 1 77 ? -1.949 -13.123 -5.875 1.00 94.25 77 VAL A N 1
ATOM 622 C CA . VAL A 1 77 ? -1.400 -12.745 -4.570 1.00 94.25 77 VAL A CA 1
ATOM 623 C C . VAL A 1 77 ? -2.511 -12.209 -3.676 1.00 94.25 77 VAL A C 1
ATOM 625 O O . VAL A 1 77 ? -2.594 -12.626 -2.528 1.00 94.25 77 VAL A O 1
ATOM 628 N N . LEU A 1 78 ? -3.397 -11.355 -4.198 1.00 92.44 78 LEU A N 1
ATOM 629 C CA . LEU A 1 78 ? -4.543 -10.823 -3.462 1.00 92.44 78 LEU A CA 1
ATOM 630 C C . LEU A 1 78 ? -5.466 -11.942 -2.966 1.00 92.44 78 LEU A C 1
ATOM 632 O O . LEU A 1 78 ? -5.785 -11.985 -1.781 1.00 92.44 78 LEU A O 1
ATOM 636 N N . ALA A 1 79 ? -5.841 -12.872 -3.848 1.00 91.19 79 ALA A N 1
ATOM 637 C CA . ALA A 1 79 ? -6.705 -14.001 -3.508 1.00 91.19 79 ALA A CA 1
ATOM 638 C C . ALA A 1 79 ? -6.071 -14.969 -2.494 1.00 91.19 79 ALA A C 1
ATOM 640 O O . ALA A 1 79 ? -6.789 -15.659 -1.775 1.00 91.19 79 ALA A O 1
ATOM 641 N N . ALA A 1 80 ? -4.739 -15.024 -2.422 1.00 93.12 80 ALA A N 1
ATOM 642 C CA . ALA A 1 80 ? -4.023 -15.859 -1.464 1.00 93.12 80 ALA A CA 1
ATOM 643 C C . ALA A 1 80 ? -3.965 -15.262 -0.045 1.00 93.12 80 ALA A C 1
ATOM 645 O O . ALA A 1 80 ? -3.603 -15.980 0.885 1.00 93.12 80 ALA A O 1
ATOM 646 N N . LYS A 1 81 ? -4.288 -13.973 0.144 1.00 89.31 81 LYS A N 1
ATOM 647 C CA . LYS A 1 81 ? -4.259 -13.328 1.465 1.00 89.31 81 LYS A CA 1
ATOM 648 C C . LYS A 1 81 ? -5.584 -13.517 2.192 1.00 89.31 81 LYS A C 1
ATOM 650 O O . LYS A 1 81 ? -6.650 -13.178 1.680 1.00 89.31 81 LYS A O 1
ATOM 655 N N . ALA A 1 82 ? -5.517 -13.959 3.441 1.00 84.88 82 ALA A N 1
ATOM 656 C CA . ALA A 1 82 ? -6.673 -13.959 4.318 1.00 84.88 82 ALA A CA 1
ATOM 657 C C . ALA A 1 82 ? -6.952 -12.533 4.823 1.00 84.88 82 ALA A C 1
ATOM 659 O O . ALA A 1 82 ? -6.082 -11.853 5.372 1.00 84.88 82 ALA A O 1
ATOM 660 N N . VAL A 1 83 ? -8.196 -12.071 4.658 1.00 83.25 83 VAL A N 1
ATOM 661 C CA . VAL A 1 83 ? -8.583 -10.690 4.994 1.00 83.25 83 VAL A CA 1
ATOM 662 C C . VAL A 1 83 ? -8.289 -10.362 6.457 1.00 83.25 83 VAL A C 1
ATOM 664 O O . VAL A 1 83 ? -7.729 -9.313 6.744 1.00 83.25 83 VAL A O 1
ATOM 667 N N . THR A 1 84 ? -8.626 -11.253 7.385 1.00 82.00 84 THR A N 1
ATOM 668 C CA . THR A 1 84 ? -8.562 -10.984 8.830 1.00 82.00 84 THR A CA 1
ATOM 669 C C . THR A 1 84 ? -7.177 -11.173 9.448 1.00 82.00 84 THR A C 1
ATOM 671 O O . THR A 1 84 ? -6.915 -10.594 10.502 1.00 82.00 84 THR A O 1
ATOM 674 N N . SER A 1 85 ? -6.281 -11.943 8.821 1.00 83.31 85 SER A N 1
ATOM 675 C CA . SER A 1 85 ? -4.922 -12.191 9.332 1.00 83.31 85 SER A CA 1
ATOM 676 C C . SER A 1 85 ? -3.829 -11.450 8.564 1.00 83.31 85 SER A C 1
ATOM 678 O O . SER A 1 85 ? -2.829 -11.067 9.167 1.00 83.31 85 SER A O 1
ATOM 680 N N . ASP A 1 86 ? -4.018 -11.205 7.266 1.00 82.56 86 ASP A N 1
ATOM 681 C CA . ASP A 1 86 ? -2.944 -10.713 6.396 1.00 82.56 86 ASP A CA 1
ATOM 682 C C . ASP A 1 86 ? -3.209 -9.288 5.902 1.00 82.56 86 ASP A C 1
ATOM 684 O O . ASP A 1 86 ? -2.291 -8.467 5.831 1.00 82.56 86 ASP A O 1
ATOM 688 N N . LEU A 1 87 ? -4.466 -8.968 5.566 1.00 86.12 87 LEU A N 1
ATOM 689 C CA . LEU A 1 87 ? -4.825 -7.661 5.004 1.00 86.12 87 LEU A CA 1
ATOM 690 C C . LEU A 1 87 ? -5.288 -6.668 6.071 1.00 86.12 87 LEU A C 1
ATOM 692 O O . LEU A 1 87 ? -4.841 -5.521 6.074 1.00 86.12 87 LEU A O 1
ATOM 696 N N . TRP A 1 88 ? -6.159 -7.083 6.985 1.00 85.69 88 TRP A N 1
ATOM 697 C CA . TRP A 1 88 ? -6.863 -6.207 7.918 1.00 85.69 88 TRP A CA 1
ATOM 698 C C . TRP A 1 88 ? -7.032 -6.855 9.296 1.00 85.69 88 TRP A C 1
ATOM 700 O O . TRP A 1 88 ? -8.119 -7.257 9.708 1.00 85.69 88 TRP A O 1
ATOM 710 N N . THR A 1 89 ? -5.920 -6.947 10.023 1.00 87.56 89 THR A N 1
ATOM 711 C CA . THR A 1 89 ? -5.90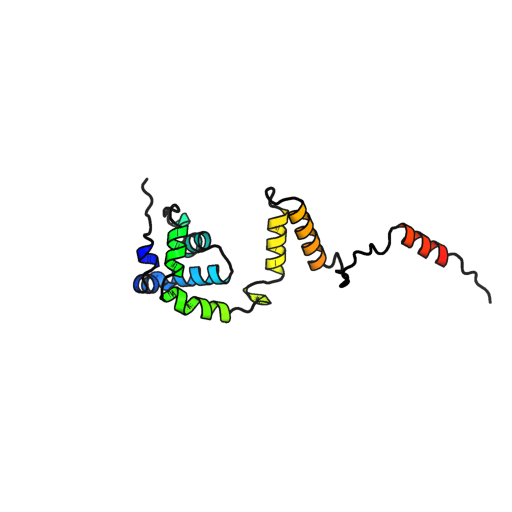6 -7.454 11.400 1.00 87.56 89 THR A CA 1
ATOM 712 C C . THR A 1 89 ? -6.451 -6.429 12.389 1.00 87.56 89 THR A C 1
ATOM 714 O O . THR A 1 89 ? -6.400 -5.220 12.144 1.00 87.56 89 THR A O 1
ATOM 717 N N . GLN A 1 90 ? -6.887 -6.895 13.563 1.00 86.19 90 GLN A N 1
ATOM 718 C CA . GLN A 1 90 ? -7.287 -6.015 14.667 1.00 86.19 90 GLN A CA 1
ATOM 719 C C . GLN A 1 90 ? -6.172 -5.023 15.033 1.00 86.19 90 GLN A C 1
ATOM 721 O O . GLN A 1 90 ? -6.426 -3.827 15.147 1.00 86.19 90 GLN A O 1
ATOM 726 N N . ASN A 1 91 ? -4.921 -5.489 15.112 1.00 88.88 91 ASN A N 1
ATOM 727 C CA . ASN A 1 91 ? -3.764 -4.631 15.384 1.00 88.88 91 ASN A CA 1
ATOM 728 C C . ASN A 1 91 ? -3.573 -3.560 14.303 1.00 88.88 91 ASN A C 1
ATOM 730 O O . ASN A 1 91 ? -3.267 -2.410 14.613 1.00 88.88 91 ASN A O 1
ATOM 734 N N . ARG A 1 92 ? -3.776 -3.914 13.028 1.00 88.44 92 ARG A N 1
ATOM 735 C CA . ARG A 1 92 ? -3.677 -2.960 11.919 1.00 88.44 92 ARG A CA 1
ATOM 736 C C . ARG A 1 92 ? -4.791 -1.917 11.970 1.00 88.44 92 ARG A C 1
ATOM 738 O O . ARG A 1 92 ? -4.524 -0.740 11.735 1.00 88.44 92 ARG A O 1
ATOM 745 N N . ALA A 1 93 ? -6.012 -2.334 12.289 1.00 87.88 93 ALA A N 1
ATOM 746 C CA . ALA A 1 93 ? -7.138 -1.429 12.475 1.00 87.88 93 ALA A CA 1
ATOM 747 C C . ALA A 1 93 ? -6.871 -0.445 13.629 1.00 87.88 93 ALA A C 1
ATOM 749 O O . ALA A 1 93 ? -6.959 0.763 13.418 1.00 87.88 93 ALA A O 1
ATOM 750 N N . VAL A 1 94 ? -6.423 -0.938 14.792 1.00 91.44 94 VAL A N 1
ATOM 751 C CA . VAL A 1 94 ? -6.017 -0.104 15.939 1.00 91.44 94 VAL A CA 1
ATOM 752 C C . VAL A 1 94 ? -4.929 0.894 15.544 1.00 91.44 94 VAL A C 1
ATOM 754 O O . VAL A 1 94 ? -5.075 2.090 15.779 1.00 91.44 94 VAL A O 1
ATOM 757 N N . HIS A 1 95 ? -3.864 0.433 14.885 1.00 92.06 95 HIS A N 1
ATOM 758 C CA . HIS A 1 95 ? -2.758 1.297 14.464 1.00 92.06 95 HIS A CA 1
ATOM 759 C C . HIS A 1 95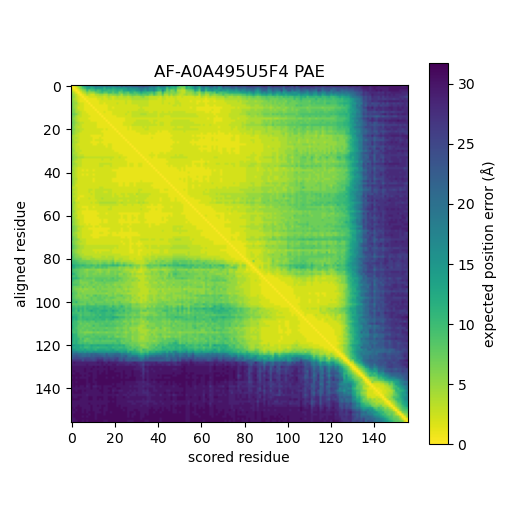 ? -3.205 2.419 13.521 1.00 92.06 95 HIS A C 1
ATOM 761 O O . HIS A 1 95 ? -2.777 3.564 13.656 1.00 92.06 95 HIS A O 1
ATOM 767 N N . ASN A 1 96 ? -4.088 2.117 12.568 1.00 90.88 96 ASN A N 1
ATOM 768 C CA . ASN A 1 96 ? -4.615 3.127 11.652 1.00 90.88 96 ASN A CA 1
ATOM 769 C C . ASN A 1 96 ? -5.530 4.136 12.357 1.00 90.88 96 ASN A C 1
ATOM 771 O O . ASN A 1 96 ? -5.474 5.321 12.031 1.00 90.88 96 ASN A O 1
ATOM 775 N N . LEU A 1 97 ? -6.333 3.703 13.335 1.00 93.50 97 LEU A N 1
ATOM 776 C CA . LEU A 1 97 ? -7.126 4.619 14.157 1.00 93.50 97 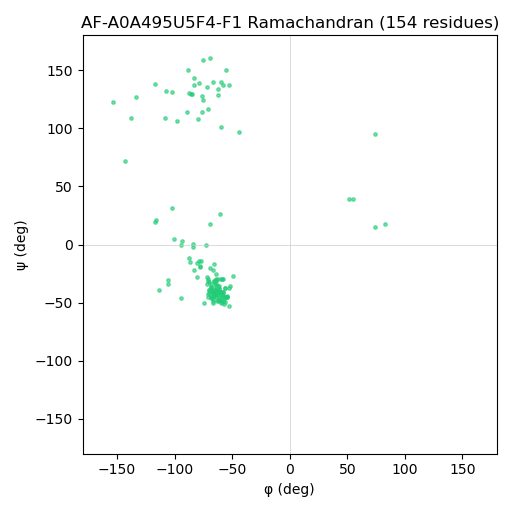LEU A CA 1
ATOM 777 C C . LEU A 1 97 ? -6.219 5.541 14.976 1.00 93.50 97 LEU A C 1
ATOM 779 O O . LEU A 1 97 ? -6.424 6.750 14.954 1.00 93.50 97 LEU A O 1
ATOM 783 N N . LEU A 1 98 ? -5.170 5.006 15.607 1.00 93.44 98 LEU A N 1
ATOM 784 C CA . LEU A 1 98 ? -4.182 5.810 16.335 1.00 93.44 98 LEU A CA 1
ATOM 785 C C . LEU A 1 98 ? -3.522 6.860 15.431 1.00 93.44 98 LEU A C 1
ATOM 787 O O . LEU A 1 98 ? -3.444 8.022 15.808 1.00 93.44 98 LEU A O 1
ATOM 791 N N . LYS A 1 99 ? -3.139 6.504 14.197 1.00 93.06 99 LYS A N 1
ATOM 792 C CA . LYS A 1 99 ? -2.610 7.481 13.226 1.00 93.06 99 LYS A CA 1
ATOM 793 C C . LYS A 1 99 ? -3.579 8.629 12.940 1.00 93.06 99 LYS A C 1
ATOM 795 O O . LYS A 1 99 ? -3.141 9.768 12.830 1.00 93.06 99 LYS A O 1
ATOM 800 N N . LEU A 1 100 ? -4.875 8.341 12.803 1.00 93.50 100 LEU A N 1
ATOM 801 C CA . LEU A 1 100 ? -5.893 9.378 12.604 1.00 93.50 100 LEU A CA 1
ATOM 802 C C . LEU A 1 100 ? -6.076 10.250 13.849 1.00 93.50 100 LEU A C 1
ATOM 804 O O . LEU A 1 100 ? -6.364 11.439 13.722 1.00 93.50 100 LEU A O 1
ATOM 808 N N . ILE A 1 101 ? -5.928 9.658 15.036 1.00 94.12 101 ILE A N 1
ATOM 809 C CA . ILE A 1 101 ? -6.054 10.361 16.312 1.00 94.12 101 ILE A CA 1
ATOM 810 C C . ILE A 1 101 ? -4.906 11.352 16.501 1.00 94.12 101 ILE A C 1
ATOM 812 O O . ILE A 1 101 ? -5.151 12.511 16.833 1.00 94.12 101 ILE A O 1
ATOM 816 N N . GLU A 1 102 ? -3.685 10.910 16.218 1.00 94.56 102 GLU A N 1
ATOM 817 C CA . GLU A 1 102 ? -2.464 11.690 16.413 1.00 94.56 102 GLU A CA 1
ATOM 818 C C . GLU A 1 102 ? -2.187 12.707 15.289 1.00 94.56 102 GLU A C 1
ATOM 820 O O . GLU A 1 102 ? -1.374 13.609 15.476 1.00 94.56 102 GLU A O 1
ATOM 825 N N . ASP A 1 103 ? -2.836 12.613 14.117 1.00 92.81 103 ASP A N 1
ATOM 826 C CA . ASP A 1 103 ? -2.607 13.573 13.027 1.00 92.81 103 ASP A CA 1
ATOM 827 C C . ASP A 1 103 ? -3.308 14.922 13.310 1.00 92.81 103 ASP A C 1
ATOM 829 O O . ASP A 1 103 ? -4.548 15.004 13.292 1.00 92.81 103 ASP A O 1
ATOM 833 N N . PRO A 1 104 ? -2.552 16.025 13.507 1.00 91.06 104 PRO A N 1
ATOM 834 C CA . PRO A 1 104 ? -3.122 17.337 13.804 1.00 91.06 104 PRO A CA 1
ATOM 835 C C . PRO A 1 104 ? -3.937 17.923 12.642 1.0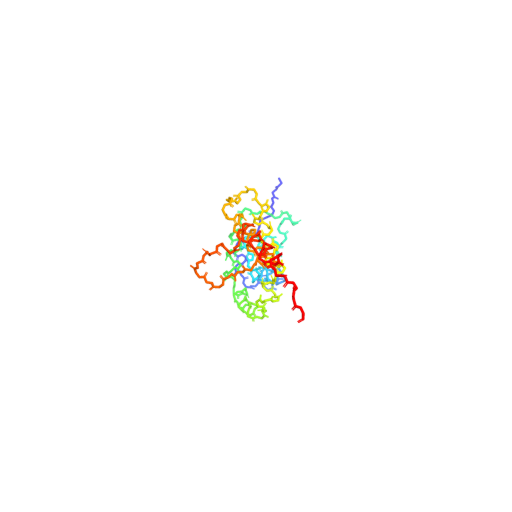0 91.06 104 PRO A C 1
ATOM 837 O O . PRO A 1 104 ? -4.714 18.850 12.855 1.00 91.06 104 PRO A O 1
ATOM 840 N N . ARG A 1 105 ? -3.779 17.403 11.418 1.00 94.75 105 ARG A N 1
ATOM 841 C CA . ARG A 1 105 ? -4.454 17.886 10.201 1.00 94.75 105 ARG A CA 1
ATOM 842 C C . ARG A 1 105 ? -5.826 17.245 9.994 1.00 94.75 105 ARG A C 1
ATOM 844 O O . ARG A 1 105 ? -6.613 17.727 9.178 1.00 94.75 105 ARG A O 1
ATOM 851 N N . VAL A 1 106 ? -6.116 16.150 10.696 1.00 94.38 106 VAL A N 1
ATOM 852 C CA . VAL A 1 106 ? -7.421 15.485 10.647 1.00 94.38 106 VAL A CA 1
ATOM 853 C C . VAL A 1 106 ? -8.451 16.342 11.382 1.00 94.38 106 VAL A C 1
ATOM 855 O O . VAL A 1 106 ? -8.198 16.837 12.476 1.00 94.38 106 VAL A O 1
ATOM 858 N N . ARG A 1 107 ? -9.636 16.507 10.781 1.00 95.19 107 ARG A N 1
ATOM 859 C CA . ARG A 1 107 ? -10.749 17.260 11.381 1.00 95.19 107 ARG A CA 1
ATOM 860 C C . ARG A 1 107 ? -11.172 16.639 12.714 1.00 95.19 107 ARG A C 1
ATOM 862 O O . ARG A 1 107 ? -11.350 15.423 12.785 1.00 95.19 107 ARG A O 1
ATOM 869 N N . ASP A 1 108 ? -11.471 17.473 13.707 1.00 93.69 108 ASP A N 1
ATOM 870 C CA . ASP A 1 108 ? -11.855 17.033 15.059 1.00 93.69 108 ASP A CA 1
ATOM 871 C C . ASP A 1 108 ? -13.015 16.029 15.072 1.00 93.69 108 ASP A C 1
ATOM 873 O O . ASP A 1 108 ? -12.995 15.062 15.826 1.00 93.69 108 ASP A O 1
ATOM 877 N N . THR A 1 109 ? -14.004 16.186 14.188 1.00 93.44 109 THR A N 1
ATOM 878 C CA . THR A 1 109 ? -15.118 15.229 14.066 1.00 93.44 109 THR A CA 1
ATOM 879 C C . THR A 1 109 ? -14.656 13.840 13.632 1.00 93.44 109 THR A C 1
ATOM 881 O O . THR A 1 109 ? -15.138 12.832 14.140 1.00 93.44 109 THR A O 1
ATOM 884 N N . THR A 1 110 ? -13.698 13.773 12.708 1.00 93.06 110 THR A N 1
ATOM 885 C CA . THR A 1 110 ? -13.104 12.510 12.249 1.00 93.06 110 THR A CA 1
ATOM 886 C C . THR A 1 110 ? -12.238 11.902 13.347 1.00 93.06 110 THR A C 1
ATOM 888 O O . THR A 1 110 ? -12.307 10.696 13.575 1.00 93.06 110 THR A O 1
ATOM 891 N N . ARG A 1 111 ? -11.501 12.741 14.085 1.00 93.88 111 ARG A N 1
ATOM 892 C CA . ARG A 1 111 ? -10.718 12.328 15.253 1.00 93.88 111 ARG A CA 1
ATOM 893 C C . ARG A 1 111 ? -11.601 11.709 16.337 1.00 93.88 111 ARG A C 1
ATOM 895 O O . ARG A 1 111 ? -11.331 10.597 16.776 1.00 93.88 111 ARG A O 1
ATOM 902 N N . LEU A 1 112 ? -12.691 12.377 16.719 1.00 93.50 112 LEU A N 1
ATOM 903 C CA . LEU A 1 112 ? -13.647 11.865 17.708 1.00 93.50 112 LEU A CA 1
ATOM 904 C C . LEU A 1 112 ? -14.268 10.532 17.276 1.00 93.50 112 LEU A C 1
ATOM 906 O O . LEU A 1 112 ? -14.389 9.618 18.087 1.00 93.50 112 LEU A O 1
ATOM 910 N N . ASN A 1 113 ? -14.615 10.387 15.995 1.00 92.94 113 ASN A N 1
ATOM 911 C CA . ASN A 1 113 ? -15.126 9.121 15.473 1.00 92.94 113 ASN A CA 1
ATOM 912 C C . ASN A 1 113 ? -14.081 7.998 15.555 1.00 92.94 113 ASN A C 1
ATOM 914 O O . ASN A 1 113 ? -14.432 6.877 15.920 1.00 92.94 113 ASN A O 1
ATOM 918 N N . ALA A 1 114 ? -12.809 8.291 15.266 1.00 91.69 114 ALA A N 1
ATOM 919 C CA . ALA A 1 114 ? -11.727 7.319 15.395 1.00 91.69 114 ALA A CA 1
ATOM 920 C C . ALA A 1 114 ? -11.505 6.891 16.858 1.00 91.69 114 ALA A C 1
ATOM 922 O O . ALA A 1 114 ? -11.346 5.700 17.119 1.00 91.69 114 ALA A O 1
ATOM 923 N N . ILE A 1 115 ? -11.571 7.833 17.810 1.00 91.12 115 ILE A N 1
ATOM 924 C CA . ILE A 1 115 ? -11.505 7.545 19.255 1.00 91.12 115 ILE A CA 1
ATOM 925 C C . ILE A 1 115 ? -12.660 6.631 19.675 1.00 91.12 115 ILE A C 1
ATOM 927 O O . ILE A 1 115 ? -12.434 5.624 20.339 1.00 91.12 115 ILE A O 1
ATOM 931 N N . ASN A 1 116 ? -13.892 6.941 19.262 1.00 90.88 116 ASN A N 1
ATOM 932 C CA . ASN A 1 116 ? -15.059 6.123 19.598 1.00 90.88 116 ASN A CA 1
ATOM 933 C C . ASN A 1 116 ? -14.938 4.702 19.034 1.00 90.88 116 ASN A C 1
ATOM 935 O O . ASN A 1 116 ? -15.174 3.740 19.760 1.00 90.88 116 ASN A O 1
ATOM 939 N N . ALA A 1 117 ? -14.521 4.560 17.772 1.00 90.69 117 ALA A N 1
ATOM 940 C CA . ALA A 1 117 ? -14.286 3.254 17.162 1.00 90.69 117 ALA A CA 1
ATOM 941 C C . ALA A 1 117 ? -13.198 2.460 17.907 1.00 90.69 117 ALA A C 1
ATOM 943 O O . ALA A 1 117 ? -13.365 1.266 18.148 1.00 90.69 117 ALA A O 1
ATOM 944 N N . LEU A 1 118 ? -12.116 3.123 18.326 1.00 90.94 118 LEU A N 1
ATOM 945 C CA . LEU A 1 118 ? -11.048 2.491 19.097 1.00 90.94 118 LEU A CA 1
ATOM 946 C C . LEU A 1 118 ? -11.533 2.043 20.484 1.00 90.94 118 LEU A C 1
ATOM 948 O O . LEU A 1 118 ? -11.249 0.924 20.900 1.00 90.94 118 LEU A O 1
ATOM 952 N N . ASN A 1 119 ? -12.312 2.876 21.174 1.00 87.75 119 ASN A N 1
ATOM 953 C CA . ASN A 1 119 ? -12.889 2.540 22.475 1.00 87.75 119 ASN A CA 1
ATOM 954 C C . ASN A 1 119 ? -13.829 1.331 22.400 1.00 87.75 119 ASN A C 1
ATOM 956 O O . ASN A 1 119 ? -13.787 0.481 23.287 1.00 87.75 119 ASN A O 1
ATOM 960 N N . VAL A 1 120 ? -14.622 1.215 21.330 1.00 88.44 120 VAL A N 1
ATOM 961 C CA . VAL A 1 120 ? -15.441 0.021 21.066 1.00 88.44 120 VAL A CA 1
ATOM 962 C C . VAL A 1 120 ? -14.558 -1.211 20.873 1.00 88.44 120 VAL A C 1
ATOM 964 O O . VAL A 1 120 ? -14.790 -2.241 21.497 1.00 88.44 120 VAL A O 1
ATOM 967 N N . MET A 1 121 ? -13.507 -1.110 20.054 1.00 84.31 121 MET A N 1
ATOM 968 C CA . MET A 1 121 ? -12.586 -2.229 19.815 1.00 84.31 121 MET A CA 1
ATOM 969 C C . MET A 1 121 ? -11.840 -2.683 21.076 1.00 84.31 121 MET A C 1
ATOM 971 O O . MET A 1 121 ? -11.489 -3.857 21.182 1.00 84.31 121 MET A O 1
ATOM 975 N N . CYS A 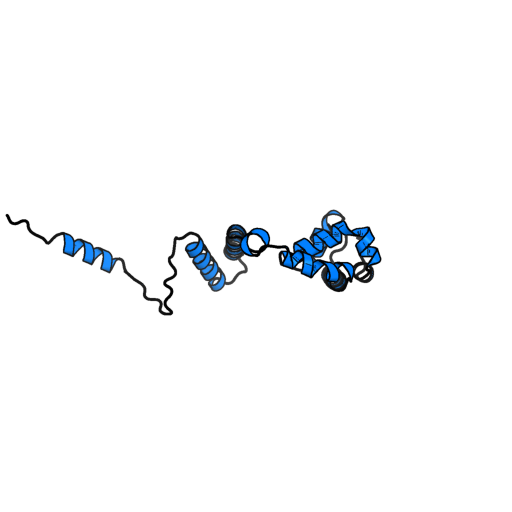1 122 ? -11.591 -1.770 22.016 1.00 84.25 122 CYS A N 1
ATOM 976 C CA . CYS A 1 122 ? -10.993 -2.079 23.313 1.00 84.25 122 CYS A CA 1
ATOM 977 C C . CYS A 1 122 ? -12.014 -2.553 24.361 1.00 84.25 122 CYS A C 1
ATOM 979 O O . CYS A 1 122 ? -11.616 -2.870 25.479 1.00 84.25 122 CYS A O 1
ATOM 981 N N . GLY A 1 123 ? -13.310 -2.593 24.031 1.00 79.69 123 GLY A N 1
ATOM 982 C CA . GLY A 1 123 ? -14.374 -2.988 24.957 1.00 79.69 123 GLY A CA 1
ATOM 983 C C . GLY A 1 123 ? -14.708 -1.939 26.022 1.00 79.69 123 GLY A C 1
ATOM 984 O O . GLY A 1 123 ? -15.377 -2.258 26.998 1.00 79.69 123 GLY A O 1
ATOM 985 N N . TYR A 1 124 ? -14.260 -0.690 25.860 1.00 77.81 124 TYR A N 1
ATOM 986 C CA . TYR A 1 124 ? -14.630 0.415 26.755 1.00 77.81 124 TYR A CA 1
ATOM 987 C C . TYR A 1 124 ? -16.032 0.964 26.466 1.00 77.81 124 TYR A C 1
ATOM 989 O O . TYR A 1 124 ? -16.607 1.655 27.305 1.00 77.81 124 TYR A O 1
ATOM 997 N N . LEU A 1 125 ? -16.564 0.696 25.271 1.00 77.00 125 LEU A N 1
ATOM 998 C CA . LEU A 1 125 ? -17.895 1.101 24.829 1.00 77.00 125 LEU A CA 1
ATOM 999 C C . LEU A 1 125 ? -18.587 -0.091 24.166 1.00 77.00 125 LEU A C 1
ATOM 1001 O O . LEU A 1 125 ? -18.044 -0.671 23.227 1.00 77.00 125 LEU A O 1
ATOM 1005 N N . GLU A 1 126 ? -19.795 -0.426 24.610 1.00 70.00 126 GLU A N 1
ATOM 1006 C CA . GLU A 1 126 ? -20.658 -1.377 23.908 1.00 70.00 126 GLU A CA 1
ATOM 1007 C C . GLU A 1 126 ? -21.445 -0.638 22.816 1.00 70.00 126 GLU A C 1
ATOM 1009 O O . GLU A 1 126 ? -22.041 0.416 23.060 1.00 70.00 126 GLU A O 1
ATOM 1014 N N . LEU A 1 127 ? -21.420 -1.165 21.589 1.00 60.88 127 LEU A N 1
ATOM 1015 C CA . LEU A 1 127 ? -22.318 -0.709 20.532 1.00 60.88 127 LEU A CA 1
ATOM 1016 C C . LEU A 1 127 ? -23.677 -1.362 20.765 1.00 60.88 127 LEU A C 1
ATOM 1018 O O . LEU A 1 127 ? -23.834 -2.559 20.548 1.00 60.88 127 LEU A O 1
ATOM 1022 N N . ASP A 1 128 ? -24.653 -0.576 21.206 1.00 52.12 128 ASP A N 1
ATOM 1023 C CA . ASP A 1 128 ? -26.041 -1.020 21.216 1.00 52.12 128 ASP A CA 1
ATOM 1024 C C . ASP A 1 128 ? -26.530 -1.072 19.756 1.00 52.12 128 ASP A C 1
ATOM 1026 O O . ASP A 1 128 ? -26.559 -0.050 19.065 1.00 52.12 128 ASP A O 1
ATOM 1030 N N . ASP A 1 129 ? -26.878 -2.266 19.269 1.00 45.66 129 ASP A N 1
ATOM 1031 C CA . ASP A 1 129 ? -27.226 -2.588 17.869 1.00 45.66 129 ASP A CA 1
ATOM 1032 C C . ASP A 1 129 ? -28.571 -1.980 17.411 1.00 45.66 129 ASP A C 1
ATOM 1034 O O . ASP A 1 129 ? -29.181 -2.378 16.414 1.00 45.66 129 ASP A O 1
ATOM 1038 N N . SER A 1 130 ? -29.066 -0.977 18.134 1.00 42.28 130 SER A N 1
ATOM 1039 C CA . SER A 1 130 ? -30.290 -0.272 17.810 1.00 42.28 130 SER A CA 1
ATOM 1040 C C . SER A 1 130 ? -29.985 1.128 17.282 1.00 42.28 130 SER A C 1
ATOM 1042 O O . SER A 1 130 ? -29.255 1.930 17.859 1.00 42.28 130 SER A O 1
ATOM 1044 N N . VAL A 1 131 ? -30.623 1.458 16.163 1.00 41.22 131 VAL A N 1
ATOM 1045 C CA . VAL A 1 131 ? -30.625 2.756 15.464 1.00 41.22 131 VAL A CA 1
ATOM 1046 C C . VAL A 1 131 ? -31.192 3.917 16.321 1.00 41.22 131 VAL A C 1
ATOM 1048 O O . VAL A 1 131 ? -31.661 4.930 15.809 1.00 41.22 131 VAL A O 1
ATOM 1051 N N . LYS A 1 132 ? -31.138 3.860 17.653 1.00 36.44 132 LYS A N 1
ATOM 1052 C CA . LYS A 1 132 ? -31.464 4.986 18.526 1.00 36.44 132 LYS A CA 1
ATOM 1053 C C . LYS A 1 132 ? -30.462 5.064 19.661 1.00 36.44 132 LYS A C 1
ATOM 1055 O O . LYS A 1 132 ? -30.538 4.300 20.610 1.00 36.44 132 LYS A O 1
ATOM 1060 N N . ARG A 1 133 ? -29.613 6.096 19.600 1.00 49.56 133 ARG A N 1
ATOM 1061 C CA . ARG A 1 133 ? -28.948 6.683 20.769 1.00 49.56 133 ARG A CA 1
ATOM 1062 C C . ARG A 1 133 ? -29.975 6.838 21.898 1.00 49.56 133 ARG A C 1
ATOM 1064 O O . ARG A 1 133 ? -30.722 7.815 21.923 1.00 49.56 133 ARG A O 1
ATOM 1071 N N . LYS A 1 134 ? -30.021 5.885 22.822 1.00 37.38 134 LYS A N 1
ATOM 1072 C CA . LYS A 1 134 ? -30.559 6.080 24.161 1.00 37.38 134 LYS A CA 1
ATOM 1073 C C . LYS A 1 134 ? -29.363 6.070 25.089 1.00 37.38 134 LYS A C 1
ATOM 1075 O O . LYS A 1 134 ? -28.720 5.050 25.283 1.00 37.38 134 LYS A O 1
ATOM 1080 N N . ILE A 1 135 ? -29.052 7.251 25.606 1.00 47.75 135 ILE A N 1
ATOM 1081 C CA . ILE A 1 135 ? -28.169 7.425 26.752 1.00 47.75 135 ILE A CA 1
ATOM 1082 C C . ILE A 1 135 ? -28.840 6.660 27.898 1.00 47.75 135 ILE A C 1
ATOM 1084 O O . ILE A 1 135 ? -29.857 7.106 28.427 1.00 47.75 135 ILE A O 1
ATOM 1088 N N . GLY A 1 136 ? -28.347 5.455 28.173 1.00 40.66 136 GLY A N 1
ATOM 1089 C CA . GLY A 1 136 ? -28.795 4.612 29.270 1.00 40.66 136 GLY A CA 1
ATOM 1090 C C . GLY A 1 136 ? -27.981 4.933 30.513 1.00 40.66 136 GLY A C 1
ATOM 1091 O O . GLY A 1 136 ? -26.783 4.675 30.536 1.00 40.66 136 GLY A O 1
ATOM 1092 N N . HIS A 1 137 ? -28.668 5.486 31.510 1.00 52.34 137 HIS A N 1
ATOM 1093 C CA . HIS A 1 137 ? -28.223 5.770 32.875 1.00 52.34 137 HIS A CA 1
ATOM 1094 C C . HIS A 1 137 ? -27.275 6.959 33.040 1.00 52.34 137 HIS A C 1
ATOM 1096 O O . HIS A 1 137 ? -26.052 6.872 32.946 1.00 52.34 137 HIS A O 1
ATOM 1102 N N . THR A 1 138 ? -27.874 8.107 33.358 1.00 58.06 138 THR A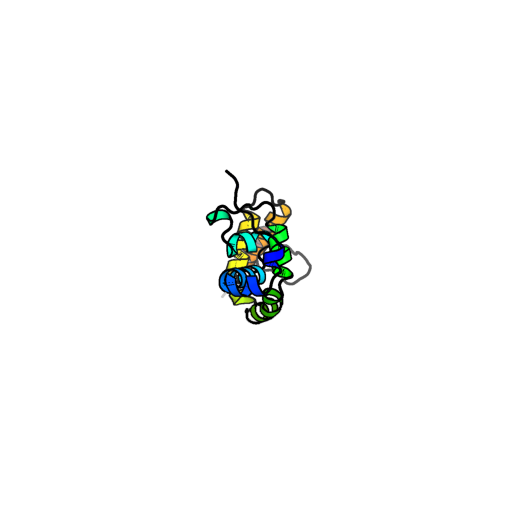 N 1
ATOM 1103 C CA . THR A 1 138 ? -27.156 9.199 34.016 1.00 58.06 138 THR A CA 1
ATOM 1104 C C . THR A 1 138 ? -26.822 8.787 35.454 1.00 58.06 138 THR A C 1
ATOM 1106 O O . THR A 1 138 ? -27.454 7.898 36.026 1.00 58.06 138 THR A O 1
ATOM 1109 N N . LEU A 1 139 ? -25.850 9.462 36.077 1.00 56.19 139 LEU A N 1
ATOM 1110 C CA . LEU A 1 139 ? -25.518 9.298 37.503 1.00 56.19 139 LEU A CA 1
ATOM 1111 C C . LEU A 1 139 ? -26.754 9.375 38.423 1.00 56.19 139 LEU A C 1
ATOM 1113 O O . LEU A 1 139 ? -26.769 8.761 39.485 1.00 56.19 139 LEU A O 1
ATOM 1117 N N . GLU A 1 140 ? -27.810 10.079 38.006 1.00 57.41 140 GLU A N 1
ATOM 1118 C CA . GLU A 1 140 ? -29.080 10.165 38.734 1.00 57.41 140 GLU A CA 1
ATOM 1119 C C . GLU A 1 140 ? -29.808 8.816 38.854 1.00 57.41 140 GLU A C 1
ATOM 1121 O O . GLU A 1 140 ? -30.428 8.554 39.886 1.00 57.41 140 GLU A O 1
ATOM 1126 N N . ASP A 1 141 ? -29.700 7.932 37.858 1.00 59.34 141 ASP A N 1
ATOM 1127 C CA . ASP A 1 141 ? -30.291 6.588 37.919 1.00 59.34 141 ASP A CA 1
ATOM 1128 C C . ASP A 1 141 ? -29.537 5.687 38.913 1.00 59.34 141 ASP A C 1
ATOM 1130 O O . ASP A 1 141 ? -30.146 4.870 39.607 1.00 59.34 141 ASP A O 1
ATOM 1134 N N . PHE A 1 142 ? -28.225 5.896 39.067 1.00 59.00 142 PHE A N 1
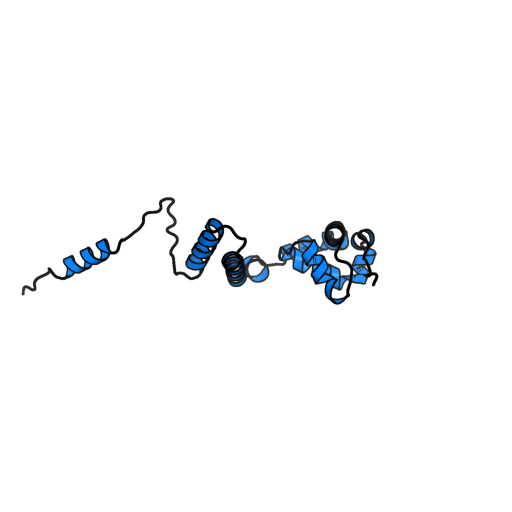ATOM 1135 C CA . PHE A 1 142 ? -27.397 5.181 40.042 1.00 59.00 142 PHE A CA 1
ATOM 1136 C C . PHE A 1 142 ? -27.750 5.559 41.494 1.00 59.00 142 PHE A C 1
ATOM 1138 O O . PHE A 1 142 ? -27.823 4.699 42.379 1.00 59.00 142 PHE A O 1
ATOM 1145 N N . TYR A 1 143 ? -28.047 6.838 41.750 1.00 63.97 143 TYR A N 1
ATOM 1146 C CA . TYR A 1 143 ? -28.490 7.289 43.075 1.00 63.97 143 TYR A CA 1
ATOM 1147 C C . TYR A 1 143 ? -29.906 6.809 43.430 1.00 63.97 143 TYR A C 1
ATOM 1149 O O . TYR A 1 143 ? -30.186 6.548 44.599 1.00 63.97 143 TYR A O 1
ATOM 1157 N N . LYS A 1 144 ? -30.792 6.614 42.444 1.00 61.69 144 LYS A N 1
ATOM 1158 C CA . LYS A 1 144 ? -32.125 6.036 42.690 1.00 61.69 144 LYS A CA 1
ATOM 1159 C C . LYS A 1 144 ? -32.063 4.549 43.049 1.00 61.69 144 LYS A C 1
ATOM 1161 O O . LYS A 1 144 ? -32.742 4.127 43.978 1.00 61.69 144 LYS A O 1
ATOM 1166 N N . MET A 1 145 ? -31.192 3.773 42.399 1.00 55.09 145 MET A N 1
ATOM 1167 C CA . MET A 1 145 ? -31.029 2.342 42.708 1.00 55.09 145 MET A CA 1
ATOM 1168 C C . MET A 1 145 ? -30.462 2.071 44.111 1.00 55.09 145 MET A C 1
ATOM 1170 O O . MET A 1 145 ? -30.794 1.060 44.728 1.00 55.09 145 MET A O 1
ATOM 1174 N N . THR A 1 146 ? -29.623 2.964 44.637 1.00 56.88 146 THR A N 1
ATOM 1175 C CA . THR A 1 146 ? -29.056 2.831 45.993 1.00 56.88 146 THR A CA 1
ATOM 1176 C C . THR A 1 146 ? -30.022 3.288 47.093 1.00 56.88 146 THR A C 1
ATOM 1178 O O . THR A 1 146 ? -30.001 2.737 48.197 1.00 56.88 146 THR A O 1
ATOM 1181 N N . ALA A 1 147 ? -30.926 4.225 46.793 1.00 55.72 147 ALA A N 1
ATOM 1182 C CA . ALA A 1 147 ? -32.009 4.614 47.697 1.00 55.72 147 ALA A CA 1
ATOM 1183 C C . ALA A 1 147 ? -33.029 3.477 47.923 1.00 55.72 147 ALA A C 1
ATOM 1185 O O . ALA A 1 147 ? -33.455 3.254 49.055 1.00 55.72 147 ALA A O 1
ATOM 1186 N N . ASP A 1 148 ? -33.355 2.692 46.892 1.00 54.03 148 ASP A N 1
ATOM 1187 C CA . ASP A 1 148 ? -34.332 1.598 47.019 1.00 54.03 148 ASP A CA 1
ATOM 1188 C C . ASP A 1 148 ? -33.804 0.393 47.822 1.00 54.03 148 ASP A C 1
ATOM 1190 O O . ASP A 1 148 ? -34.572 -0.279 48.511 1.00 54.03 148 ASP A O 1
ATOM 1194 N N . GLN A 1 149 ? -32.489 0.145 47.839 1.00 53.56 149 GLN A N 1
ATOM 1195 C CA . GLN A 1 149 ? -31.905 -0.960 48.618 1.00 53.56 149 GLN A CA 1
ATOM 1196 C C . GLN A 1 149 ? -31.794 -0.684 50.126 1.00 53.56 149 GLN A C 1
ATOM 1198 O O . GLN A 1 149 ? -31.595 -1.614 50.907 1.00 53.56 149 GLN A O 1
ATOM 1203 N N . SER A 1 150 ? -31.947 0.568 50.567 1.00 51.25 150 SER A N 1
ATOM 1204 C CA . SER A 1 150 ? -31.837 0.942 51.986 1.00 51.25 150 SER A CA 1
ATOM 1205 C C . SER A 1 150 ? -33.178 0.955 52.738 1.00 51.25 150 SER A C 1
ATOM 1207 O O . SER A 1 150 ? -33.202 1.249 53.932 1.00 51.25 150 SER A O 1
ATOM 1209 N N . SER A 1 151 ? -34.287 0.578 52.085 1.00 53.12 151 SER A N 1
ATOM 1210 C CA . SER A 1 151 ? -35.648 0.680 52.641 1.00 53.12 151 SER A CA 1
ATOM 1211 C C . SER A 1 151 ? -36.396 -0.649 52.833 1.00 53.12 151 SER A C 1
ATOM 1213 O O . SER A 1 151 ? -37.611 -0.639 53.005 1.00 53.12 151 SER A O 1
ATOM 1215 N N . SER A 1 152 ? -35.708 -1.797 52.878 1.00 40.88 152 SER A N 1
ATOM 1216 C CA . SER A 1 152 ? -36.334 -3.077 53.265 1.00 40.88 152 SER A CA 1
ATOM 1217 C C . SER A 1 152 ? -36.065 -3.407 54.746 1.00 40.88 152 SER A C 1
ATOM 1219 O O . SER A 1 152 ? -34.941 -3.783 55.089 1.00 40.88 152 SER A O 1
ATOM 1221 N N . PRO A 1 153 ? -37.057 -3.281 55.653 1.00 42.38 153 PRO A N 1
ATOM 1222 C CA . PRO A 1 153 ? -36.911 -3.649 57.055 1.00 42.38 153 PRO A CA 1
ATOM 1223 C C . PRO A 1 153 ? -37.038 -5.166 57.247 1.00 42.38 153 PRO A C 1
ATOM 1225 O O . PRO A 1 153 ? -37.921 -5.814 56.691 1.00 42.38 153 PRO A O 1
ATOM 1228 N N . LYS A 1 154 ? -36.173 -5.714 58.108 1.00 45.09 154 LYS A N 1
ATOM 1229 C CA . LYS A 1 154 ? -36.276 -7.070 58.667 1.00 45.09 154 LYS A CA 1
ATOM 1230 C C . LYS A 1 154 ? -37.655 -7.295 59.293 1.00 45.09 154 LYS A C 1
ATOM 1232 O O . LYS A 1 154 ? -38.097 -6.462 60.082 1.00 45.09 154 LYS A O 1
ATOM 1237 N N . THR A 1 155 ? -38.267 -8.455 59.070 1.00 41.09 155 THR A N 1
ATOM 1238 C CA . THR A 1 155 ? -39.214 -9.030 60.039 1.00 41.09 155 THR A CA 1
ATOM 1239 C C . THR A 1 155 ? -39.288 -10.556 59.921 1.00 41.09 155 THR A C 1
ATOM 1241 O O . THR A 1 155 ? -39.563 -11.073 58.847 1.00 41.09 155 THR A O 1
ATOM 1244 N N . HIS A 1 156 ? -38.986 -11.177 61.070 1.00 41.06 156 HIS A N 1
ATOM 1245 C CA . HIS A 1 156 ? -39.250 -12.525 61.600 1.00 41.06 156 HIS A CA 1
ATOM 1246 C C . HIS A 1 156 ? -39.172 -13.772 60.714 1.00 41.06 156 HIS A C 1
ATOM 1248 O O . HIS A 1 156 ? -40.080 -13.998 59.892 1.00 41.06 156 HIS A O 1
#

Solvent-accessible surface area (backbone atoms only — not comparable to full-atom values): 9000 Å² total; per-residue (Å²): 132,88,56,55,70,85,59,40,69,54,40,34,32,47,66,53,40,63,75,44,35,72,35,51,52,44,25,43,54,35,43,64,60,65,44,56,50,34,60,20,42,40,58,36,65,36,27,72,84,69,51,35,54,68,91,53,33,58,55,34,23,54,21,35,65,65,7,59,58,46,56,72,42,44,62,58,56,46,71,70,50,50,56,63,78,68,59,52,25,72,68,54,52,50,52,54,34,50,52,46,57,71,38,88,86,52,54,66,70,60,27,52,51,34,50,54,54,48,35,37,76,72,66,78,40,83,82,71,96,54,103,58,96,67,91,77,72,57,75,67,54,58,56,52,58,57,57,63,72,76,70,76,79,89,79,136

Sequence (156 aa):
MDLTAYEPFEFADAEYAQQFHPCFDAYIELRVKGMPRDLAVIEAFELIRLKVSLHNAEELGRAADCNPYVKARFEKVLAAKAVTSDLWTQNRAVHNLLKLIEDPRVRDTTRLNAINALNVMCGYLELDDSVKRKIGHTLEDFYKMTADQSSSPKTH

Mean predicted aligned error: 11.5 Å

Foldseek 3Di:
DDAAEDDLQLLLEQVSCVVVVQLLVQLLLCVLLVHDQLVSNCVSVVCVVRRHDSPCSNSNSVSNVNHPNSVVCNVVVNVPDDCDPRRNDLVNLLVVLVVLLPDPPRDPVSNVVSVVVNCVSVVVDDDDPDPDPDPPDDVVVVVVVVVVVVPDDDDD

pLDDT: mean 84.5, std 17.97, range [36.44, 98.31]